Protein AF-A0A960KS37-F1 (afdb_monomer)

pLDDT: mean 73.59, std 12.3, range [40.94, 90.25]

Structure (mmCIF, N/CA/C/O backbone):
data_AF-A0A960KS37-F1
#
_entry.id   AF-A0A960KS37-F1
#
loop_
_atom_site.group_PDB
_atom_site.id
_atom_site.type_symbol
_atom_site.label_atom_id
_atom_site.label_alt_id
_atom_site.label_comp_id
_atom_site.label_asym_id
_atom_site.label_entity_id
_atom_site.label_seq_id
_atom_site.pdbx_PDB_ins_code
_atom_site.Cartn_x
_atom_site.Cartn_y
_atom_site.Cartn_z
_atom_site.occupancy
_atom_site.B_iso_or_equiv
_atom_site.auth_seq_id
_atom_site.auth_comp_id
_atom_site.auth_asym_id
_atom_site.auth_atom_id
_atom_site.pdbx_PDB_model_num
ATOM 1 N N . MET A 1 1 ? 19.868 -20.381 56.788 1.00 46.41 1 MET A N 1
ATOM 2 C CA . MET A 1 1 ? 19.375 -20.818 55.465 1.00 46.41 1 MET A CA 1
ATOM 3 C C . MET A 1 1 ? 18.236 -19.895 55.050 1.00 46.41 1 MET A C 1
ATOM 5 O O . MET A 1 1 ? 17.140 -19.987 55.588 1.00 46.41 1 MET A O 1
ATOM 9 N N . SER A 1 2 ? 18.539 -18.923 54.201 1.00 53.69 2 SER A N 1
ATOM 10 C CA . SER A 1 2 ? 17.652 -17.857 53.732 1.00 53.69 2 SER A CA 1
ATOM 11 C C . SER A 1 2 ? 16.788 -18.339 52.563 1.00 53.69 2 SER A C 1
ATOM 13 O O . SER A 1 2 ? 17.317 -18.756 51.537 1.00 53.69 2 SER A O 1
ATOM 15 N N . LYS A 1 3 ? 15.459 -18.249 52.681 1.00 53.97 3 LYS A N 1
ATOM 16 C CA . LYS A 1 3 ? 14.572 -18.262 51.508 1.00 53.97 3 LYS A CA 1
ATOM 17 C C . LYS A 1 3 ? 14.244 -16.813 51.133 1.00 53.97 3 LYS A C 1
ATOM 19 O O . LYS A 1 3 ? 13.757 -16.090 52.002 1.00 53.97 3 LYS A O 1
ATOM 24 N N . PRO A 1 4 ? 14.478 -16.375 49.885 1.00 60.81 4 PRO A N 1
ATOM 25 C CA . PRO A 1 4 ? 13.982 -15.096 49.408 1.00 60.81 4 PRO A CA 1
ATOM 26 C C . PRO A 1 4 ? 12.507 -15.267 49.034 1.00 60.81 4 PRO A C 1
ATOM 28 O O . PRO A 1 4 ? 12.161 -15.922 48.054 1.00 60.81 4 PRO A O 1
ATOM 31 N N . THR A 1 5 ? 11.614 -14.712 49.843 1.00 62.62 5 THR A N 1
ATOM 32 C CA . THR A 1 5 ? 10.191 -14.626 49.517 1.00 62.62 5 THR A CA 1
ATOM 33 C C . THR A 1 5 ? 9.995 -13.540 48.459 1.00 62.62 5 THR A C 1
ATOM 35 O O . THR A 1 5 ? 10.097 -12.347 48.744 1.00 62.62 5 THR A O 1
ATOM 38 N N . THR A 1 6 ? 9.709 -13.945 47.221 1.00 61.84 6 THR A N 1
ATOM 39 C CA . THR A 1 6 ? 9.233 -13.071 46.141 1.00 61.84 6 THR A CA 1
ATOM 40 C C . THR A 1 6 ? 7.947 -12.376 46.576 1.00 61.84 6 THR A C 1
ATOM 42 O O . THR A 1 6 ? 6.903 -13.007 46.753 1.00 61.84 6 THR A O 1
ATOM 45 N N . ARG A 1 7 ? 8.018 -11.059 46.778 1.00 58.44 7 ARG A N 1
ATOM 46 C CA . ARG A 1 7 ? 6.869 -10.236 47.150 1.00 58.44 7 ARG A CA 1
ATOM 47 C C . ARG A 1 7 ? 5.974 -10.086 45.920 1.00 58.44 7 ARG A C 1
ATOM 49 O O . ARG A 1 7 ? 6.263 -9.278 45.044 1.00 58.44 7 ARG A O 1
ATOM 56 N N . ALA A 1 8 ? 4.902 -10.873 45.855 1.00 64.12 8 ALA A N 1
ATOM 57 C CA . ALA A 1 8 ? 3.833 -10.671 44.884 1.00 64.12 8 ALA A CA 1
ATOM 58 C C . ALA A 1 8 ? 3.347 -9.217 44.997 1.00 64.12 8 ALA A C 1
ATOM 60 O O . ALA A 1 8 ? 2.873 -8.788 46.054 1.00 64.12 8 ALA A O 1
ATOM 61 N N . ALA A 1 9 ? 3.539 -8.437 43.933 1.00 64.62 9 ALA A N 1
ATOM 62 C CA . ALA A 1 9 ? 3.107 -7.052 43.872 1.00 64.62 9 ALA A CA 1
ATOM 63 C C . ALA A 1 9 ? 1.574 -7.021 43.905 1.00 64.62 9 ALA A C 1
ATOM 65 O O . ALA A 1 9 ? 0.909 -7.207 42.891 1.00 64.62 9 ALA A O 1
ATOM 66 N N . ARG A 1 10 ? 0.998 -6.838 45.097 1.00 64.44 10 ARG A N 1
ATOM 67 C CA . ARG A 1 10 ? -0.441 -6.619 45.264 1.00 64.44 10 ARG A CA 1
ATOM 68 C C . ARG A 1 10 ? -0.755 -5.238 44.677 1.00 64.44 10 ARG A C 1
ATOM 70 O O . ARG A 1 10 ? -0.234 -4.252 45.211 1.00 64.44 10 ARG A O 1
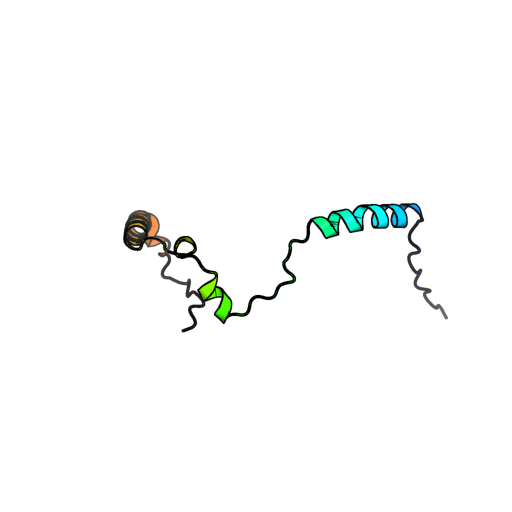ATOM 77 N N . PRO A 1 11 ? -1.553 -5.126 43.602 1.00 64.12 11 PRO A N 1
ATOM 78 C CA . PRO A 1 11 ? -1.893 -3.822 43.058 1.00 64.12 11 PRO A CA 1
ATOM 79 C C . PRO A 1 11 ? -2.633 -3.027 44.137 1.00 64.12 11 PRO A C 1
ATOM 81 O O . PRO A 1 11 ? -3.575 -3.516 44.762 1.00 64.12 11 PRO A O 1
ATOM 84 N N . ARG A 1 12 ? -2.169 -1.802 44.403 1.00 71.38 12 ARG A N 1
ATOM 85 C CA . ARG A 1 12 ? -2.885 -0.856 45.271 1.00 71.38 12 ARG A CA 1
ATOM 86 C C . ARG A 1 12 ? -4.275 -0.632 44.667 1.00 71.38 12 ARG A C 1
ATOM 88 O O . ARG A 1 12 ? -4.381 -0.516 43.452 1.00 71.38 12 ARG A O 1
ATOM 95 N N . SER A 1 13 ? -5.323 -0.543 45.482 1.00 66.25 13 SER A N 1
ATOM 96 C CA . SER A 1 13 ? -6.722 -0.391 45.027 1.00 66.25 13 SER A CA 1
ATOM 97 C C . SER A 1 13 ? -6.918 0.718 43.978 1.00 66.25 13 SER A C 1
ATOM 99 O O . SER A 1 13 ? -7.640 0.531 43.004 1.00 66.25 13 SER A O 1
ATOM 101 N N . GLY A 1 14 ? -6.187 1.833 44.094 1.00 68.06 14 GLY A N 1
ATOM 102 C CA . GLY A 1 14 ? -6.184 2.908 43.092 1.00 68.06 14 GLY A CA 1
ATOM 103 C C . GLY A 1 14 ? -5.561 2.541 41.734 1.00 68.06 14 GLY A C 1
ATOM 104 O O . GLY A 1 14 ? -5.915 3.140 40.723 1.00 68.06 14 GLY A O 1
ATOM 105 N N . GLN A 1 15 ? -4.666 1.550 41.674 1.00 70.94 15 GLN A N 1
ATOM 106 C CA . GLN A 1 15 ? -4.141 1.012 40.412 1.00 70.94 15 GLN A CA 1
ATOM 107 C C . GLN A 1 15 ? -5.161 0.108 39.716 1.00 70.94 15 GLN A C 1
ATOM 109 O O . GLN A 1 15 ? -5.293 0.189 38.500 1.00 70.94 15 GLN A O 1
ATOM 114 N N . ALA A 1 16 ? -5.925 -0.687 40.471 1.00 74.62 16 ALA A N 1
ATOM 115 C CA . ALA A 1 16 ? -6.986 -1.516 39.903 1.00 74.62 16 ALA A CA 1
ATOM 116 C C . ALA A 1 16 ? -8.069 -0.653 39.235 1.00 74.62 16 ALA A C 1
ATOM 118 O O . ALA A 1 16 ? -8.446 -0.935 38.105 1.00 74.62 16 ALA A O 1
ATOM 119 N N . HIS A 1 17 ? -8.492 0.448 39.870 1.00 77.12 17 HIS A N 1
ATOM 120 C CA . HIS A 1 17 ? -9.464 1.378 39.279 1.00 77.12 17 HIS A CA 1
ATOM 121 C C . HIS A 1 17 ? -8.945 2.078 38.021 1.00 77.12 17 HIS A C 1
ATOM 123 O O . HIS A 1 17 ? -9.679 2.202 37.047 1.00 77.12 17 HIS A O 1
ATOM 129 N N . ARG A 1 18 ? -7.672 2.491 38.004 1.00 81.62 18 ARG A N 1
ATOM 130 C CA . ARG A 1 18 ? -7.051 3.083 36.808 1.00 81.62 18 ARG A CA 1
ATOM 131 C C . ARG A 1 18 ? -7.023 2.102 35.638 1.00 81.62 18 ARG A C 1
ATOM 133 O O . ARG A 1 18 ? -7.352 2.490 34.526 1.00 81.62 18 ARG A O 1
ATOM 140 N N . ILE A 1 19 ? -6.683 0.839 35.892 1.00 82.62 19 ILE A N 1
ATOM 141 C CA . ILE A 1 19 ? -6.684 -0.213 34.866 1.00 82.62 19 ILE A CA 1
ATOM 142 C C . ILE A 1 19 ? -8.112 -0.488 34.376 1.00 82.62 19 ILE A C 1
ATOM 144 O O . ILE A 1 19 ? -8.328 -0.583 33.172 1.00 82.62 19 ILE A O 1
ATOM 148 N N . LEU A 1 20 ? -9.093 -0.539 35.282 1.00 85.25 20 LEU A N 1
ATOM 149 C C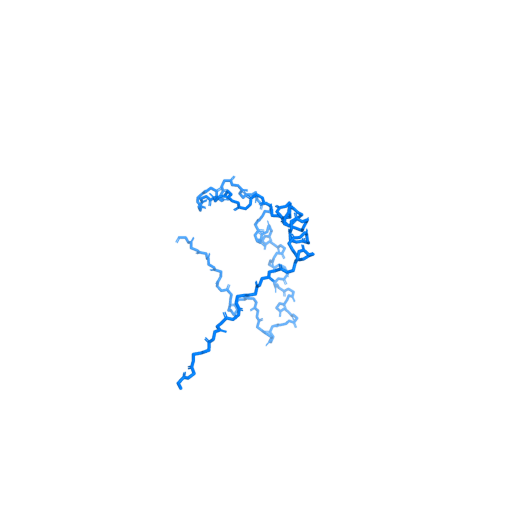A . LEU A 1 20 ? -10.504 -0.772 34.948 1.00 85.25 20 LEU A CA 1
ATOM 150 C C . LEU A 1 20 ? -11.105 0.354 34.089 1.00 85.25 20 LEU A C 1
ATOM 152 O O . LEU A 1 20 ? -11.953 0.088 33.245 1.00 85.25 20 LEU A O 1
ATOM 156 N N . LEU A 1 21 ? -10.643 1.594 34.281 1.00 84.88 21 LEU A N 1
ATOM 157 C CA . LEU A 1 21 ? -11.068 2.755 33.495 1.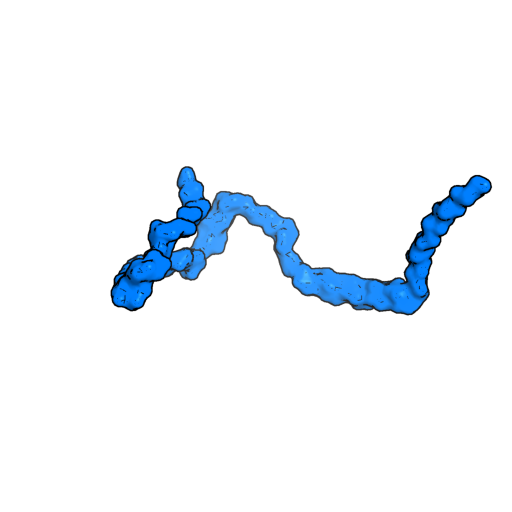00 84.88 21 LEU A CA 1
ATOM 158 C C . LEU A 1 21 ? -10.320 2.889 32.157 1.00 84.88 21 LEU A C 1
ATOM 160 O O . LEU A 1 21 ? -10.915 3.313 31.172 1.00 84.88 21 LEU A O 1
ATOM 164 N N . LEU A 1 22 ? -9.034 2.526 32.095 1.00 86.25 22 LEU A N 1
ATOM 165 C CA . LEU A 1 22 ? -8.210 2.678 30.886 1.00 86.25 22 LEU A CA 1
ATOM 166 C C . LEU A 1 22 ? -8.348 1.511 29.895 1.00 86.25 22 LEU A C 1
ATOM 168 O O . LEU A 1 22 ? -8.216 1.719 28.690 1.00 86.25 22 LEU A O 1
ATOM 172 N N . ALA A 1 23 ? -8.636 0.297 30.371 1.00 85.75 23 ALA A N 1
ATOM 173 C CA . ALA A 1 23 ? -8.792 -0.890 29.527 1.00 85.75 23 ALA A CA 1
ATOM 174 C C . ALA A 1 23 ? -9.871 -0.765 28.426 1.00 85.75 23 ALA A C 1
ATOM 176 O O . ALA A 1 23 ? -9.558 -1.087 27.279 1.00 85.75 23 ALA A O 1
ATOM 177 N N . PRO A 1 24 ? -11.105 -0.283 28.696 1.00 85.25 24 PRO A N 1
ATOM 178 C CA . PRO A 1 24 ? -12.112 -0.143 27.641 1.00 85.25 24 PRO A CA 1
ATOM 179 C C . PRO A 1 24 ? -11.747 0.947 26.625 1.00 85.25 24 PRO A C 1
ATOM 181 O O . PRO A 1 24 ? -12.016 0.787 25.441 1.00 85.25 24 PRO A O 1
ATOM 184 N N . ILE A 1 25 ? -11.079 2.022 27.060 1.00 85.62 25 ILE A N 1
ATOM 185 C CA . ILE A 1 25 ? -10.621 3.101 26.172 1.00 85.62 25 ILE A CA 1
ATOM 186 C C . ILE A 1 25 ? -9.584 2.566 25.178 1.00 85.62 25 ILE A C 1
ATOM 188 O O . ILE A 1 25 ? -9.661 2.858 23.990 1.00 85.62 25 ILE A O 1
ATOM 192 N N . LEU A 1 26 ? -8.644 1.739 25.642 1.00 83.19 26 LEU A N 1
ATOM 193 C CA . LEU A 1 26 ? -7.632 1.134 24.777 1.00 83.19 26 LEU A CA 1
ATOM 194 C C . LEU A 1 26 ? -8.227 0.090 23.818 1.00 83.19 26 LEU A C 1
ATOM 196 O O . LEU A 1 26 ? -7.784 -0.010 22.677 1.00 83.19 26 LEU A O 1
ATOM 200 N N . ALA A 1 27 ? -9.252 -0.649 24.251 1.00 82.75 27 ALA A N 1
ATOM 201 C CA . ALA A 1 27 ? -9.953 -1.611 23.402 1.00 82.75 27 ALA A CA 1
ATOM 202 C C . ALA A 1 27 ? -10.694 -0.939 22.231 1.00 82.75 27 ALA A C 1
ATOM 204 O O . ALA A 1 27 ? -10.765 -1.516 21.152 1.00 82.75 27 ALA A O 1
ATOM 205 N N . LEU A 1 28 ? -11.190 0.290 22.418 1.00 80.75 28 LEU A N 1
ATOM 206 C CA . LEU A 1 28 ? -11.855 1.070 21.365 1.00 80.75 28 LEU A CA 1
ATOM 207 C C . LEU A 1 28 ? -10.886 1.640 20.317 1.00 80.75 28 LEU A C 1
ATOM 209 O O . LEU A 1 28 ? -11.317 2.001 19.227 1.00 80.75 28 LEU A O 1
ATOM 213 N N . LEU A 1 29 ? -9.588 1.723 20.628 1.00 80.94 29 LEU A N 1
ATOM 214 C CA . LEU A 1 29 ? -8.556 2.167 19.683 1.00 80.94 29 LEU A CA 1
ATOM 215 C C . LEU A 1 29 ? -8.045 1.023 18.787 1.00 80.94 29 LEU A C 1
ATOM 217 O O . LEU A 1 29 ? -7.361 1.276 17.797 1.00 80.94 29 LEU A O 1
ATOM 221 N N . GLY A 1 30 ? -8.367 -0.234 19.114 1.00 75.81 30 GLY A N 1
ATOM 222 C CA . GLY A 1 30 ? -8.084 -1.384 18.260 1.00 75.81 30 GLY A CA 1
ATOM 223 C C . GLY A 1 30 ? -9.110 -1.476 17.133 1.00 75.81 30 GLY A C 1
ATOM 224 O O . GLY A 1 30 ? -10.268 -1.795 17.379 1.00 75.81 30 GLY A O 1
ATOM 225 N N . GLY A 1 31 ? -8.701 -1.200 15.892 1.00 68.75 31 GLY A N 1
ATOM 226 C CA . GLY A 1 31 ? -9.554 -1.397 14.714 1.00 68.75 31 GLY A CA 1
ATOM 227 C C . GLY A 1 31 ? -9.908 -2.873 14.466 1.00 68.75 31 GLY A C 1
ATOM 228 O O . GLY A 1 31 ? -9.440 -3.773 15.164 1.00 68.75 31 GLY A O 1
ATOM 229 N N . CYS A 1 32 ? -10.697 -3.147 13.423 1.00 72.31 32 CYS A N 1
ATOM 230 C CA . CYS A 1 32 ? -11.156 -4.492 13.031 1.00 72.31 32 CYS A CA 1
ATOM 231 C C . CYS A 1 32 ? -10.052 -5.403 12.441 1.00 72.31 32 CYS A C 1
ATOM 233 O O . CYS A 1 32 ? -10.293 -6.151 11.496 1.00 72.31 32 CYS A O 1
ATOM 235 N N . VAL A 1 33 ? -8.838 -5.378 12.994 1.00 66.44 33 VAL A N 1
ATOM 236 C CA . VAL A 1 33 ? -7.667 -6.132 12.501 1.00 66.44 33 VAL A CA 1
ATOM 237 C C . VAL A 1 33 ? -7.807 -7.651 12.718 1.00 66.44 33 VAL A C 1
ATOM 239 O O . VAL A 1 33 ? -6.988 -8.433 12.249 1.00 66.44 33 VAL A O 1
ATOM 242 N N . PHE A 1 34 ? -8.852 -8.099 13.421 1.00 67.62 34 PHE A N 1
ATOM 243 C CA . PHE A 1 34 ? -9.113 -9.519 13.679 1.00 67.62 34 PHE A CA 1
ATOM 244 C C . PHE A 1 34 ? -9.601 -10.290 12.444 1.00 67.62 34 PHE A C 1
ATOM 246 O O . PHE A 1 34 ? -9.535 -11.519 12.434 1.00 67.62 34 PHE A O 1
ATOM 253 N N . GLN A 1 35 ? -10.061 -9.594 11.399 1.00 73.88 35 GLN A N 1
ATOM 254 C CA . GLN A 1 35 ? -10.476 -10.228 10.152 1.00 73.88 35 GLN A CA 1
ATOM 255 C C . GLN A 1 35 ? -9.241 -10.530 9.294 1.00 73.88 35 GLN A C 1
ATOM 257 O O . GLN A 1 35 ? -8.695 -9.663 8.612 1.00 73.88 35 GLN A O 1
ATOM 262 N N . LYS A 1 36 ? -8.775 -11.778 9.344 1.00 74.31 36 LYS A N 1
ATOM 263 C CA . LYS A 1 36 ? -7.646 -12.234 8.531 1.00 74.31 36 LYS A CA 1
ATOM 264 C C . LYS A 1 36 ? -8.097 -12.428 7.079 1.00 74.31 36 LYS A C 1
ATOM 266 O O . LYS A 1 36 ? -8.759 -13.415 6.779 1.00 74.31 36 LYS A O 1
ATOM 271 N N . VAL A 1 37 ? -7.717 -11.498 6.203 1.00 77.56 37 VAL A N 1
ATOM 272 C CA . VAL A 1 37 ? -7.919 -11.601 4.747 1.00 77.56 37 VAL A CA 1
ATOM 273 C C . VAL A 1 37 ? -6.954 -12.642 4.182 1.00 77.56 37 VAL A C 1
ATOM 275 O O . VAL A 1 37 ? -5.762 -12.636 4.518 1.00 77.56 37 VAL A O 1
ATOM 278 N N . GLN A 1 38 ? -7.456 -13.555 3.356 1.00 81.94 38 GLN A N 1
ATOM 279 C CA . GLN A 1 38 ? -6.622 -14.564 2.709 1.00 81.94 38 GLN A CA 1
ATOM 280 C C . GLN A 1 38 ? -5.753 -13.923 1.614 1.00 81.94 38 GLN A C 1
ATOM 282 O O . GLN A 1 38 ? -6.174 -12.946 0.998 1.00 81.94 38 GLN A O 1
ATOM 287 N N . PRO A 1 39 ? -4.548 -14.448 1.321 1.00 72.44 39 PRO A N 1
ATOM 288 C CA . PRO A 1 39 ? -3.645 -13.835 0.343 1.00 72.44 39 PRO A CA 1
ATOM 289 C C . PRO A 1 39 ? -4.276 -13.581 -1.036 1.00 72.44 39 PRO A C 1
ATOM 291 O O . PRO A 1 39 ? -4.037 -12.529 -1.616 1.00 72.44 39 PRO A O 1
ATOM 294 N N . TRP A 1 40 ? -5.123 -14.493 -1.522 1.00 80.94 40 TRP A N 1
ATOM 295 C CA . TRP A 1 40 ? -5.810 -14.383 -2.818 1.00 80.94 40 TRP A CA 1
ATOM 296 C C . TRP A 1 40 ? -7.014 -13.429 -2.813 1.00 80.94 40 TRP A C 1
ATOM 298 O O . TRP A 1 40 ? -7.452 -12.991 -3.868 1.00 80.94 40 TRP A O 1
ATOM 308 N N . GLU A 1 41 ? -7.558 -13.079 -1.646 1.00 78.25 41 GLU A N 1
ATOM 309 C CA . GLU A 1 41 ? -8.637 -12.085 -1.534 1.00 78.25 41 GLU A CA 1
ATOM 310 C C . GLU A 1 41 ? -8.097 -10.660 -1.691 1.00 78.25 41 GLU A C 1
ATOM 312 O O . GLU A 1 41 ? -8.843 -9.745 -2.018 1.00 78.25 41 GLU A O 1
ATOM 317 N N . ARG A 1 42 ? -6.788 -10.462 -1.490 1.00 72.81 42 ARG A N 1
ATOM 318 C CA . ARG A 1 42 ? -6.142 -9.150 -1.613 1.00 72.81 42 ARG A CA 1
ATOM 319 C C . ARG A 1 42 ? -6.202 -8.606 -3.036 1.00 72.81 42 ARG A C 1
ATOM 321 O O . ARG A 1 42 ? -6.316 -7.401 -3.182 1.00 72.81 42 ARG A O 1
ATOM 328 N N . ASP A 1 43 ? -6.161 -9.482 -4.038 1.00 73.12 43 ASP A N 1
ATOM 329 C CA . ASP A 1 43 ? -6.296 -9.110 -5.452 1.00 73.12 43 ASP A CA 1
ATOM 330 C C . ASP A 1 43 ? -7.696 -8.555 -5.754 1.00 73.12 43 ASP A C 1
ATOM 332 O O . ASP A 1 43 ? -7.848 -7.545 -6.425 1.00 73.12 43 ASP A O 1
ATOM 336 N N . LEU A 1 44 ? -8.728 -9.154 -5.154 1.00 81.56 44 LEU A N 1
ATOM 337 C CA . LEU A 1 44 ? -10.120 -8.734 -5.331 1.00 81.56 44 LEU A CA 1
ATOM 338 C C . LEU A 1 44 ? -10.473 -7.454 -4.557 1.00 81.56 44 LEU A C 1
ATOM 340 O O . LEU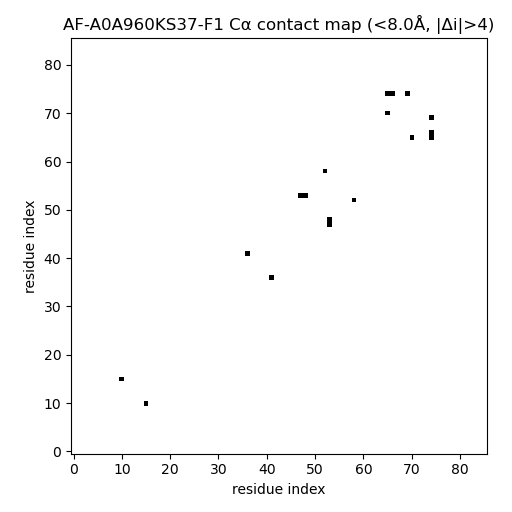 A 1 44 ? -11.452 -6.791 -4.889 1.00 81.56 44 LEU A O 1
ATOM 344 N N . LEU A 1 45 ? -9.724 -7.144 -3.494 1.00 79.62 45 LEU A N 1
ATOM 345 C CA . LEU A 1 45 ? -9.913 -5.954 -2.656 1.00 79.62 45 LEU A CA 1
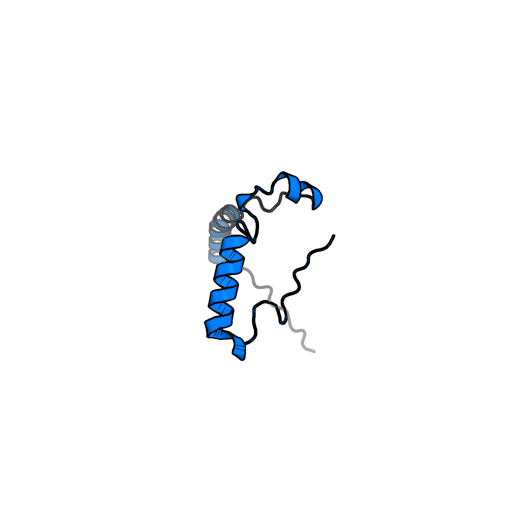ATOM 346 C C . LEU A 1 45 ? -8.991 -4.790 -3.051 1.00 79.62 45 LEU A C 1
ATOM 348 O O . LEU A 1 45 ? -9.172 -3.688 -2.536 1.00 79.62 45 LEU A O 1
ATOM 352 N N . ALA A 1 46 ? -7.989 -5.030 -3.897 1.00 82.12 46 ALA A N 1
ATOM 353 C CA . ALA A 1 46 ? -7.077 -3.999 -4.361 1.00 82.12 46 ALA A CA 1
ATOM 354 C C . ALA A 1 46 ? -7.730 -3.212 -5.498 1.00 82.12 46 ALA A C 1
ATOM 356 O O . ALA A 1 46 ? -8.033 -3.755 -6.559 1.00 82.12 46 ALA A O 1
ATOM 357 N N . GLU A 1 47 ? -7.939 -1.920 -5.277 1.00 84.19 47 GLU A N 1
ATOM 358 C CA . GLU A 1 47 ? -8.389 -1.022 -6.335 1.00 84.19 47 GLU A CA 1
ATOM 359 C C . GLU A 1 47 ? -7.183 -0.584 -7.194 1.00 84.19 47 GLU A C 1
ATOM 361 O O . GLU A 1 47 ? -6.047 -0.571 -6.698 1.00 84.19 47 GLU A O 1
ATOM 366 N N . PRO A 1 48 ? -7.379 -0.227 -8.478 1.00 78.69 48 PRO A N 1
ATOM 367 C CA . PRO A 1 48 ? -6.289 0.187 -9.365 1.00 78.69 48 PRO A CA 1
ATOM 368 C C . PRO A 1 48 ? -5.452 1.352 -8.821 1.00 78.69 48 PRO A C 1
ATOM 370 O O . PRO A 1 48 ? -4.262 1.440 -9.113 1.00 78.69 48 PRO A O 1
ATOM 373 N N . GLU A 1 49 ? -6.043 2.216 -7.998 1.00 81.06 49 GLU A N 1
ATOM 374 C CA . GLU A 1 49 ? -5.389 3.384 -7.401 1.00 81.06 49 GLU A CA 1
ATOM 375 C C . GLU A 1 49 ? -4.457 3.007 -6.236 1.00 81.06 49 GLU A C 1
ATOM 377 O O . GLU A 1 49 ? -3.663 3.830 -5.787 1.00 81.06 49 GLU A O 1
ATOM 382 N N . MET A 1 50 ? -4.523 1.763 -5.747 1.00 82.56 50 MET A N 1
ATOM 383 C CA . MET A 1 50 ? -3.616 1.234 -4.720 1.00 82.56 50 MET A CA 1
ATOM 384 C C . MET A 1 50 ? -2.299 0.703 -5.303 1.00 82.56 50 MET A C 1
ATOM 386 O O . MET A 1 50 ? -1.466 0.175 -4.559 1.00 82.56 50 MET A O 1
ATOM 390 N N . GLN A 1 51 ? -2.108 0.792 -6.623 1.00 83.44 51 GLN A N 1
ATOM 391 C CA . GLN A 1 51 ? -0.853 0.406 -7.256 1.00 83.44 51 GLN A CA 1
ATOM 392 C C . GLN A 1 51 ? 0.296 1.284 -6.758 1.00 83.44 51 GLN A C 1
ATOM 394 O O . GLN A 1 51 ? 0.175 2.500 -6.642 1.00 83.44 51 GLN A O 1
ATOM 399 N N . LEU A 1 52 ? 1.445 0.652 -6.502 1.00 82.06 52 LEU A N 1
ATOM 400 C CA . LEU A 1 52 ? 2.678 1.352 -6.124 1.00 82.06 52 LEU A CA 1
ATOM 401 C C . LEU A 1 52 ? 3.121 2.348 -7.201 1.00 82.06 52 LEU A C 1
ATOM 403 O O . LEU A 1 52 ? 3.731 3.365 -6.891 1.00 82.06 52 LEU A O 1
ATOM 407 N N . VAL A 1 53 ? 2.798 2.031 -8.454 1.00 85.38 53 VAL A N 1
ATOM 408 C CA . VAL A 1 53 ? 3.059 2.847 -9.632 1.00 85.38 53 VAL A CA 1
ATOM 409 C C . VAL A 1 53 ? 1.737 2.986 -10.382 1.00 85.38 53 VAL A C 1
ATOM 411 O O . VAL A 1 53 ? 1.391 2.102 -11.165 1.00 85.38 53 VAL A O 1
ATOM 414 N N . PRO A 1 54 ? 0.962 4.048 -10.125 1.00 77.94 54 PRO A N 1
ATOM 415 C CA . PRO A 1 54 ? -0.317 4.250 -10.799 1.00 77.94 54 PRO A CA 1
ATOM 416 C C . PRO A 1 54 ? -0.144 4.681 -12.264 1.00 77.94 54 PRO A C 1
ATOM 418 O O . PRO A 1 54 ? -0.972 4.328 -13.100 1.00 77.94 54 PRO A O 1
ATOM 421 N N . ASP A 1 55 ? 0.937 5.402 -12.588 1.00 87.12 55 ASP A N 1
ATOM 422 C CA . ASP A 1 55 ? 1.275 5.823 -13.949 1.00 87.12 55 ASP A CA 1
ATOM 423 C C . ASP A 1 55 ? 2.766 5.591 -14.241 1.00 87.12 55 ASP A C 1
ATOM 425 O O . ASP A 1 55 ? 3.658 6.126 -13.580 1.00 87.12 55 ASP A O 1
ATOM 429 N N . ALA A 1 56 ? 3.038 4.767 -15.253 1.00 85.06 56 ALA A N 1
ATOM 430 C CA . ALA A 1 56 ? 4.399 4.395 -15.627 1.00 85.06 56 ALA A CA 1
ATOM 43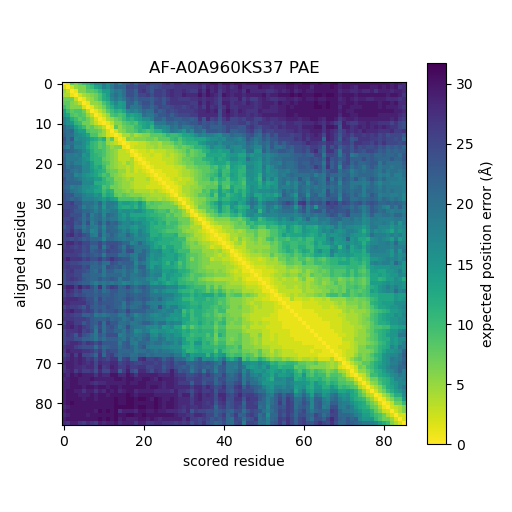1 C C . ALA A 1 56 ? 5.164 5.522 -16.346 1.00 85.06 56 ALA A C 1
ATOM 433 O O . ALA A 1 56 ? 6.395 5.521 -16.345 1.00 85.06 56 ALA A O 1
ATOM 434 N N . GLN A 1 57 ? 4.470 6.469 -16.982 1.00 90.25 57 GLN A N 1
ATOM 435 C CA . GLN A 1 57 ? 5.106 7.598 -17.665 1.00 90.25 57 GLN A CA 1
ATOM 436 C C . GLN A 1 57 ? 5.566 8.655 -16.663 1.00 90.25 57 GLN A C 1
ATOM 438 O O . GLN A 1 57 ? 6.681 9.161 -16.791 1.00 90.25 57 GLN A O 1
ATOM 443 N N . GLU A 1 58 ? 4.741 8.958 -15.660 1.00 88.00 58 GLU A N 1
ATOM 444 C CA . GLU A 1 58 ? 5.113 9.841 -14.554 1.00 88.00 58 GLU A CA 1
ATOM 445 C C . GLU A 1 58 ? 6.290 9.256 -13.771 1.00 88.00 58 GLU A C 1
ATOM 447 O O . GLU A 1 58 ? 7.287 9.950 -13.574 1.00 88.00 58 GLU A O 1
ATOM 452 N N . GLN A 1 59 ? 6.254 7.960 -13.440 1.00 87.44 59 GLN A N 1
ATOM 453 C CA . GLN A 1 59 ? 7.380 7.310 -12.764 1.00 87.44 59 GLN A CA 1
ATOM 454 C C . GLN A 1 59 ? 8.668 7.362 -13.600 1.00 87.44 59 GLN A C 1
ATOM 456 O O . GLN A 1 59 ? 9.729 7.688 -13.072 1.00 87.44 59 GLN A O 1
ATOM 461 N N . ALA A 1 60 ? 8.593 7.081 -14.905 1.00 87.94 60 ALA A N 1
ATOM 462 C CA . ALA A 1 60 ? 9.763 7.139 -1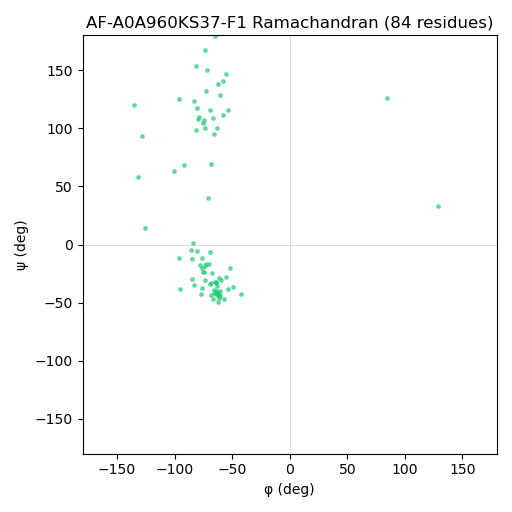5.781 1.00 87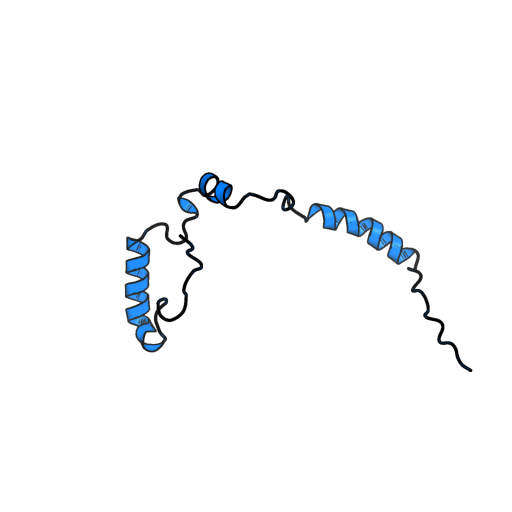.94 60 ALA A CA 1
ATOM 463 C C . ALA A 1 60 ? 10.342 8.561 -15.883 1.00 87.94 60 ALA A C 1
ATOM 465 O O . ALA A 1 60 ? 11.561 8.739 -15.963 1.00 87.94 60 ALA A O 1
ATOM 466 N N . LEU A 1 61 ? 9.483 9.584 -15.872 1.00 89.88 61 LEU A N 1
ATOM 467 C CA . LEU A 1 61 ? 9.914 10.978 -15.847 1.00 89.88 61 LEU A CA 1
ATOM 468 C C . LEU A 1 61 ? 10.616 11.319 -14.528 1.00 89.88 61 LEU A C 1
ATOM 470 O O . LEU A 1 61 ? 11.696 11.919 -14.551 1.00 89.88 61 LEU A O 1
ATOM 474 N N . ASP A 1 62 ? 10.033 10.923 -13.401 1.00 87.25 62 ASP A N 1
ATOM 475 C CA . ASP A 1 62 ? 10.603 11.160 -12.077 1.00 87.25 62 ASP A CA 1
ATOM 476 C C . ASP A 1 62 ? 11.949 10.451 -11.914 1.00 87.25 62 ASP A C 1
ATOM 478 O O . ASP A 1 62 ? 12.917 11.066 -11.458 1.00 87.25 62 ASP A O 1
ATOM 482 N N . GLU A 1 63 ? 12.063 9.207 -12.384 1.00 85.94 63 GLU A N 1
ATOM 483 C CA . GLU A 1 63 ? 13.318 8.455 -12.388 1.00 85.94 63 GLU A CA 1
ATOM 484 C C . GLU A 1 63 ? 14.376 9.135 -13.269 1.00 85.94 63 GLU A C 1
ATOM 486 O O . GLU A 1 63 ? 15.531 9.285 -12.859 1.00 85.94 63 GLU A O 1
ATOM 491 N N . HIS A 1 64 ? 13.990 9.641 -14.444 1.00 87.81 64 HIS A N 1
ATOM 492 C CA . HIS A 1 64 ? 14.899 10.372 -15.325 1.00 87.81 64 HIS A CA 1
ATOM 493 C C . HIS A 1 64 ? 15.415 11.670 -14.679 1.00 87.81 64 HIS A C 1
ATOM 495 O O . HIS A 1 64 ? 16.606 12.000 -14.780 1.00 87.81 64 HIS A O 1
ATOM 501 N N . VAL A 1 65 ? 14.547 12.412 -13.984 1.00 89.12 65 VAL A N 1
ATOM 502 C CA . VAL A 1 65 ? 14.939 13.623 -13.249 1.00 89.12 65 VAL A CA 1
ATOM 503 C C . VAL A 1 65 ? 15.819 13.271 -12.049 1.00 89.12 65 VAL A C 1
ATOM 505 O O . VAL A 1 65 ? 16.826 13.948 -11.822 1.00 89.12 65 VAL A O 1
ATOM 508 N N . TYR A 1 66 ? 15.469 12.226 -11.298 1.00 85.00 66 TYR A N 1
ATOM 509 C CA . TYR A 1 66 ? 16.220 11.768 -10.133 1.00 85.00 66 TYR A CA 1
ATOM 510 C C . TYR A 1 66 ? 17.624 11.317 -10.527 1.00 85.00 66 TYR A C 1
ATOM 512 O O . TYR A 1 66 ? 18.601 11.813 -9.972 1.00 85.00 66 TYR A O 1
ATOM 520 N N . PHE A 1 67 ? 17.750 10.472 -11.551 1.00 82.75 67 PHE A N 1
ATOM 521 C CA . PHE A 1 67 ? 19.045 10.023 -12.054 1.00 82.75 67 PHE A CA 1
ATOM 522 C C . PHE A 1 67 ? 19.890 11.198 -12.559 1.00 82.75 67 PHE A C 1
ATOM 524 O O . PHE A 1 67 ? 21.078 11.281 -12.267 1.00 82.75 67 PHE A O 1
ATOM 531 N N . SER A 1 68 ? 19.280 12.174 -13.234 1.00 85.69 68 SER A N 1
ATOM 532 C CA . SER A 1 68 ? 20.002 13.370 -13.691 1.00 85.69 68 SER A CA 1
ATOM 533 C C . SER A 1 68 ? 20.595 14.201 -12.546 1.00 85.69 68 SER A C 1
ATOM 535 O O . SER A 1 68 ? 21.600 14.883 -12.741 1.00 85.69 68 SER A O 1
ATOM 537 N N . LYS A 1 69 ? 19.975 14.171 -11.363 1.00 86.31 69 LYS A N 1
ATOM 538 C CA . LYS A 1 69 ? 20.396 14.961 -10.197 1.00 86.31 69 LYS A CA 1
ATOM 539 C C . LYS A 1 69 ? 21.292 14.175 -9.244 1.00 86.31 69 LYS A C 1
ATOM 541 O O . LYS A 1 69 ? 22.254 14.723 -8.720 1.00 86.31 69 LYS A O 1
ATOM 546 N N . GLU A 1 70 ? 20.993 12.895 -9.062 1.00 82.25 70 GLU A N 1
ATOM 547 C CA . GLU A 1 70 ? 21.515 12.059 -7.983 1.00 82.25 70 GLU A CA 1
ATOM 548 C C . GLU A 1 70 ? 22.184 10.767 -8.489 1.00 82.25 70 GLU A C 1
ATOM 550 O O . GLU A 1 70 ? 22.495 9.890 -7.689 1.00 82.25 70 GLU A O 1
ATOM 555 N N . ALA A 1 71 ? 22.492 10.648 -9.791 1.00 68.69 71 ALA A N 1
ATOM 556 C CA . ALA A 1 71 ? 23.233 9.513 -10.368 1.00 68.69 71 ALA A CA 1
ATOM 557 C C . ALA A 1 71 ? 24.442 9.013 -9.545 1.00 68.69 71 ALA A C 1
ATOM 559 O O . ALA A 1 71 ? 24.592 7.792 -9.434 1.00 68.69 71 ALA A O 1
ATOM 560 N N . PRO A 1 72 ? 25.314 9.867 -8.956 1.00 68.06 72 PRO A N 1
ATOM 561 C CA . PRO A 1 72 ? 26.445 9.369 -8.168 1.00 68.06 72 PRO A CA 1
ATOM 562 C C . PRO A 1 72 ? 26.040 8.720 -6.833 1.00 68.06 72 PRO A C 1
ATOM 564 O O . PRO A 1 72 ? 26.848 7.991 -6.261 1.00 68.06 72 PRO A O 1
ATOM 567 N N . HIS A 1 73 ? 24.817 8.951 -6.344 1.00 65.06 73 HIS A N 1
ATOM 568 C CA . HIS A 1 73 ? 24.294 8.381 -5.098 1.00 65.06 73 HIS A CA 1
ATOM 569 C C . HIS A 1 73 ? 23.671 6.983 -5.276 1.00 65.06 73 HIS A C 1
ATOM 571 O O . HIS A 1 73 ? 23.349 6.335 -4.282 1.00 65.06 73 HIS A O 1
ATOM 577 N N . GLY A 1 74 ? 23.581 6.484 -6.516 1.00 61.47 74 GLY A N 1
ATOM 578 C CA . GLY A 1 74 ? 22.927 5.217 -6.847 1.00 61.47 74 GLY A CA 1
ATOM 579 C C . GLY A 1 74 ? 21.417 5.400 -7.022 1.00 61.47 74 GLY A C 1
ATOM 580 O O . GLY A 1 74 ? 20.744 5.957 -6.164 1.00 61.47 74 GLY A O 1
ATOM 581 N N . GLY A 1 75 ? 20.887 4.965 -8.168 1.00 60.59 75 GLY A N 1
ATOM 582 C CA . GLY A 1 75 ? 19.450 5.012 -8.451 1.00 60.59 75 GLY A CA 1
ATOM 583 C C . GLY A 1 75 ? 18.660 3.960 -7.668 1.00 60.59 75 GLY A C 1
ATOM 584 O O . GLY A 1 75 ? 19.227 3.006 -7.136 1.00 60.59 75 GLY A O 1
ATOM 585 N N . GLU A 1 76 ? 17.335 4.095 -7.663 1.00 62.59 76 GLU A N 1
ATOM 586 C CA . GLU A 1 76 ? 16.384 3.176 -7.010 1.00 62.59 76 GLU A CA 1
ATOM 587 C C . GLU A 1 76 ? 16.588 1.689 -7.408 1.00 62.59 76 GLU A C 1
ATOM 589 O O . GLU A 1 76 ? 16.243 0.776 -6.660 1.00 62.59 76 GLU A O 1
ATOM 594 N N . GLY A 1 77 ? 17.251 1.428 -8.545 1.00 58.75 77 GLY A N 1
ATOM 595 C CA . GLY A 1 77 ? 17.600 0.097 -9.053 1.00 58.75 77 GLY A CA 1
ATOM 596 C C . GLY A 1 77 ? 18.841 -0.597 -8.459 1.00 58.75 77 GLY A C 1
ATOM 597 O O . GLY A 1 77 ? 19.075 -1.760 -8.790 1.00 58.75 77 GLY A O 1
ATOM 598 N N . VAL A 1 78 ? 19.642 0.032 -7.585 1.00 56.34 78 VAL A N 1
ATOM 599 C CA . VAL A 1 78 ? 20.766 -0.644 -6.889 1.00 56.34 78 VAL A CA 1
ATOM 600 C C . VAL A 1 78 ? 20.396 -1.048 -5.456 1.00 56.34 78 VAL A C 1
ATOM 602 O O . VAL A 1 78 ? 21.003 -0.595 -4.493 1.00 56.34 78 VAL A O 1
ATOM 605 N N . GLY A 1 79 ? 19.413 -1.943 -5.299 1.00 62.72 79 GLY A N 1
ATOM 606 C CA . GLY A 1 79 ? 19.220 -2.672 -4.031 1.00 62.72 79 GLY A CA 1
ATOM 607 C C . GLY A 1 79 ? 17.820 -2.677 -3.412 1.00 62.72 79 GLY A C 1
ATOM 608 O O . 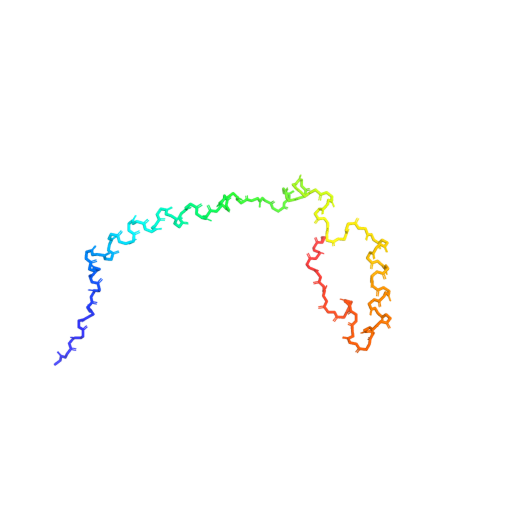GLY A 1 79 ? 17.715 -2.735 -2.190 1.00 62.72 79 GLY A O 1
ATOM 609 N N . GLY A 1 80 ? 16.753 -2.669 -4.211 1.00 48.09 80 GLY A N 1
ATOM 610 C CA . GLY A 1 80 ? 15.371 -2.755 -3.724 1.00 48.09 80 GLY A CA 1
ATOM 611 C C . GLY A 1 80 ? 14.538 -3.795 -4.467 1.00 48.09 80 GLY A C 1
ATOM 612 O O . GLY A 1 80 ? 13.522 -3.459 -5.058 1.00 48.09 80 GLY A O 1
ATOM 613 N N . GLY A 1 81 ? 14.967 -5.060 -4.470 1.00 51.53 81 GLY A N 1
ATOM 614 C CA . GLY A 1 81 ? 14.141 -6.163 -4.959 1.00 51.53 81 GLY A CA 1
ATOM 615 C C . GLY A 1 81 ? 12.888 -6.295 -4.095 1.00 51.53 81 GLY A C 1
ATOM 616 O O . GLY A 1 81 ? 12.946 -6.842 -2.994 1.00 51.53 81 GLY A O 1
ATOM 617 N N . GLY A 1 82 ? 11.764 -5.770 -4.579 1.00 58.50 82 GLY A N 1
ATOM 618 C CA . GLY A 1 82 ? 10.460 -6.033 -3.992 1.00 58.50 82 GLY A CA 1
ATOM 619 C C . GLY A 1 82 ? 10.205 -7.539 -3.924 1.00 58.50 82 GLY A C 1
ATOM 620 O O . GLY A 1 82 ? 10.636 -8.302 -4.789 1.00 58.50 82 GLY A O 1
ATOM 621 N N . CYS A 1 83 ? 9.491 -7.971 -2.885 1.00 58.25 83 CYS A N 1
ATOM 622 C CA . CYS A 1 83 ? 8.925 -9.314 -2.780 1.00 58.25 83 CYS A CA 1
ATOM 623 C C . CYS A 1 83 ? 7.796 -9.461 -3.820 1.00 58.25 83 CYS A C 1
ATOM 625 O O . CYS A 1 83 ? 6.614 -9.445 -3.488 1.00 58.25 83 CYS A O 1
ATOM 627 N N . GLY A 1 84 ? 8.163 -9.499 -5.099 1.00 54.09 84 GLY A N 1
ATOM 628 C CA . GLY A 1 84 ? 7.277 -9.757 -6.226 1.00 54.09 84 GLY A CA 1
ATOM 629 C C . GLY A 1 84 ? 7.267 -11.247 -6.521 1.00 54.09 84 GLY A C 1
ATOM 630 O O . GLY A 1 84 ? 7.830 -11.679 -7.523 1.00 54.09 84 GLY A O 1
ATOM 631 N N . CYS A 1 85 ? 6.698 -12.040 -5.612 1.00 40.94 85 CYS A N 1
ATOM 632 C CA . CYS A 1 85 ? 6.406 -13.439 -5.899 1.00 40.94 85 CYS A CA 1
ATOM 633 C C . CYS A 1 85 ? 5.322 -13.498 -6.984 1.00 40.94 85 CYS A C 1
ATOM 635 O O . CYS A 1 85 ? 4.168 -13.167 -6.711 1.00 40.94 85 CYS A O 1
ATOM 637 N N . ASN A 1 86 ? 5.719 -13.909 -8.189 1.00 42.53 86 ASN A N 1
ATOM 638 C CA . ASN A 1 86 ? 4.854 -14.618 -9.131 1.00 42.53 86 ASN A CA 1
ATOM 639 C C . ASN A 1 86 ? 4.987 -16.117 -8.833 1.00 42.53 86 ASN A C 1
ATOM 641 O O . ASN A 1 86 ? 6.147 -16.549 -8.625 1.00 42.53 86 ASN A O 1
#

Foldseek 3Di:
DDDDPDPDPDDDPVRVVVCVVVVVVVVVVDPPPVDDDDPVVVVVVDDLVNDPPSDPVVVVVVQVVCCVVCVVVDGPPPDDPPPPDD

Solvent-accessible surface area (backbone atoms only — not comparable to full-atom values): 5878 Å² total; per-residue (Å²): 139,88,79,86,79,81,76,77,82,73,74,54,71,73,54,54,53,50,49,68,63,46,51,62,60,57,57,71,70,56,71,81,75,82,67,78,78,54,82,78,53,49,68,80,70,53,54,78,83,73,43,98,68,75,48,71,66,62,50,52,49,52,50,53,54,45,41,75,75,41,49,93,76,57,54,83,85,78,81,65,84,70,93,74,83,126

Sequence (86 aa):
MSKPTTRAARPRSGQAHRILLLAPILALLGGCVFQKVQPWERDLLAEPEMQLVPDAQEQALDEHVYFSKEAPHGGEGVGGGGCGCN

Mean predicted aligned error: 16.41 Å

Secondary structure (DSSP, 8-state):
------------HHHHHHHHHHHHHHHHTS-STTS---TTHHHHH--GGG-S-S-HHHHHHHHHHHHHHHGGG--TTSS-------

Radius of gyration: 26.77 Å; Cα contacts (8 Å, |Δi|>4): 9; chains: 1; bounding box: 39×36×73 Å